Protein AF-W2ZYB9-F1 (afdb_monomer_lite)

Secondary structure (DSSP, 8-state):
-------------------------------HHHHHHHHTTTT--HHHHGGG-S--TT--HHHHHHHHHHHHHHHHHHHHHTT--HHHHHHHTTHHHHHTS-HHHHTT-HHHHHHHHHHHHHHHS-HHHHHHHHHHT--

pLDDT: mean 74.09, std 18.36, range [33.62, 94.94]

Organism: NCBI:txid1317064

Radius of gyration: 22.48 Å; chains: 1; bounding box: 81×33×46 Å

Foldseek 3Di:
DDDDDPDDPPPDDPPPPPPVCPVPPLPQPADPLLVVVVVVVPPDDPVVCVVVVDRPPPHDPVVSVVSVVVSLLVVLVVCLLVVDDLVNLCVVLVVVVLVPDPPVVSCPRPSSVNSVSSNVSLVPDDPVVSVVSNVSNVD

Sequence (139 aa):
MTGRFLRASRYEGTQTEEESDDEERMNLNLSPAAEKWLAGLAGKSAAELEKLAQAPKNVNVEEVLAQLMANAKAHFINLAENGMTPSVMYVKNNIEAKLKMPESWRMRDPGYQEYVRFKDFWDDLPKELKEMLMARNAM

Structure (mmCIF, N/CA/C/O backbone):
data_AF-W2ZYB9-F1
#
_entry.id   AF-W2ZYB9-F1
#
loop_
_atom_site.group_PDB
_atom_site.id
_atom_site.type_symbol
_atom_site.label_atom_id
_atom_site.label_alt_id
_atom_site.label_comp_id
_atom_site.label_asym_id
_atom_site.label_entity_id
_atom_site.label_seq_id
_atom_site.pdbx_PDB_ins_code
_atom_site.Cartn_x
_atom_site.Cartn_y
_atom_site.Cartn_z
_atom_site.occupancy
_atom_site.B_iso_or_equiv
_atom_site.auth_seq_id
_atom_site.auth_comp_id
_atom_site.auth_asym_id
_atom_site.auth_atom_id
_atom_site.pdbx_PDB_model_num
ATOM 1 N N . MET A 1 1 ? 67.236 12.338 0.720 1.00 40.44 1 MET A N 1
ATOM 2 C CA . MET A 1 1 ? 66.194 11.866 -0.215 1.00 40.44 1 MET A CA 1
ATOM 3 C C . MET A 1 1 ? 64.840 12.185 0.384 1.00 40.44 1 MET A C 1
ATOM 5 O O . MET A 1 1 ? 64.642 12.006 1.577 1.00 40.44 1 MET A O 1
ATOM 9 N N . THR A 1 2 ? 64.001 12.779 -0.447 1.00 42.97 2 THR A N 1
ATOM 10 C CA . THR A 1 2 ? 62.699 13.397 -0.192 1.00 42.97 2 THR A CA 1
ATOM 11 C C . THR A 1 2 ? 61.651 12.421 0.342 1.00 42.97 2 THR A C 1
ATOM 13 O O . THR A 1 2 ? 61.643 11.240 0.003 1.00 42.97 2 THR A O 1
ATOM 16 N N . GLY A 1 3 ? 60.787 12.944 1.216 1.00 42.12 3 GLY A N 1
ATOM 17 C CA . GLY A 1 3 ? 59.813 12.191 1.995 1.00 42.12 3 GLY A CA 1
ATOM 18 C C . GLY A 1 3 ? 58.649 11.597 1.204 1.00 42.12 3 GLY A C 1
ATOM 19 O O . GLY A 1 3 ? 58.324 12.011 0.093 1.00 42.12 3 GLY A O 1
ATOM 20 N N . ARG A 1 4 ? 57.972 10.647 1.850 1.00 48.06 4 ARG A N 1
ATOM 21 C CA . ARG A 1 4 ? 56.623 10.201 1.498 1.00 48.06 4 ARG A CA 1
ATOM 22 C C . ARG A 1 4 ? 55.793 10.133 2.771 1.00 48.06 4 ARG A C 1
ATOM 24 O O . ARG A 1 4 ? 55.657 9.089 3.395 1.00 48.06 4 ARG A O 1
ATOM 31 N N . PHE A 1 5 ? 55.256 11.287 3.150 1.00 43.66 5 PHE A N 1
ATOM 32 C CA . PHE A 1 5 ? 54.054 11.337 3.967 1.00 43.66 5 PHE A CA 1
ATOM 33 C C . PHE A 1 5 ? 52.916 10.756 3.125 1.00 43.66 5 PHE A C 1
ATOM 35 O O . PHE A 1 5 ? 52.604 11.278 2.054 1.00 43.66 5 PHE A O 1
ATOM 42 N N . LEU A 1 6 ? 52.316 9.662 3.593 1.00 50.75 6 LEU A N 1
ATOM 43 C CA . LEU A 1 6 ? 51.019 9.208 3.108 1.00 50.75 6 LEU A CA 1
ATOM 44 C C . LEU A 1 6 ? 49.996 10.269 3.522 1.00 50.75 6 LEU A C 1
ATOM 46 O O . LEU A 1 6 ? 49.545 10.322 4.663 1.00 50.75 6 LEU A O 1
ATOM 50 N N . ARG A 1 7 ? 49.708 11.182 2.593 1.00 43.53 7 ARG A N 1
ATOM 51 C CA . ARG A 1 7 ? 48.656 12.186 2.711 1.00 43.53 7 ARG A CA 1
ATOM 52 C C . ARG A 1 7 ? 47.328 11.440 2.807 1.00 43.53 7 ARG A C 1
ATOM 54 O O . ARG A 1 7 ? 46.885 10.844 1.830 1.00 43.53 7 ARG A O 1
ATOM 61 N N . ALA A 1 8 ? 46.712 11.475 3.985 1.00 43.75 8 ALA A N 1
ATOM 62 C CA . ALA A 1 8 ? 45.302 11.166 4.138 1.00 43.75 8 ALA A CA 1
ATOM 63 C C . ALA A 1 8 ? 44.520 12.143 3.25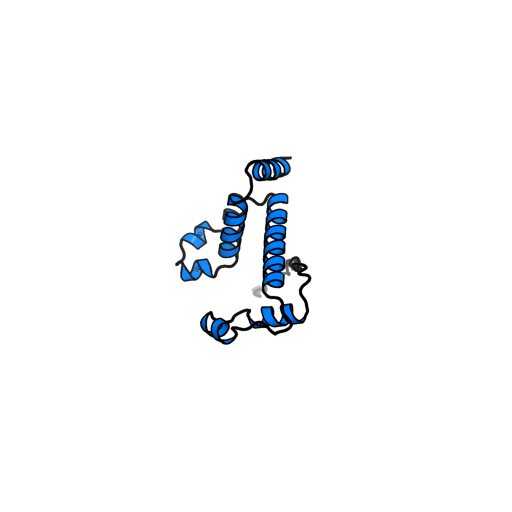1 1.00 43.75 8 ALA A C 1
ATOM 65 O O . ALA A 1 8 ? 44.435 13.339 3.546 1.00 43.75 8 ALA A O 1
ATOM 66 N N . SER A 1 9 ? 44.003 11.650 2.128 1.00 43.31 9 SER A N 1
ATOM 67 C CA . SER A 1 9 ? 42.988 12.365 1.368 1.00 43.31 9 SER A CA 1
ATOM 68 C C . SER A 1 9 ? 41.714 12.346 2.197 1.00 43.31 9 SER A C 1
ATOM 70 O O . SER A 1 9 ? 40.966 11.373 2.216 1.00 43.31 9 SER A O 1
ATOM 72 N N . ARG A 1 10 ? 41.543 13.441 2.939 1.00 38.34 10 ARG A N 1
ATOM 73 C CA . ARG A 1 10 ? 40.275 13.966 3.425 1.00 38.34 10 ARG A CA 1
ATOM 74 C C . ARG A 1 10 ? 39.266 13.857 2.278 1.00 38.34 10 ARG A C 1
ATOM 76 O O . ARG A 1 10 ? 39.360 14.615 1.319 1.00 38.34 10 ARG A O 1
ATOM 83 N N . TYR A 1 11 ? 38.362 12.884 2.361 1.00 38.50 11 TYR A N 1
ATOM 84 C CA . TYR A 1 11 ? 37.102 12.954 1.635 1.00 38.50 11 TYR A CA 1
ATOM 85 C C . TYR A 1 11 ? 36.351 14.124 2.258 1.00 38.50 11 TYR A C 1
ATOM 87 O O . TYR A 1 11 ? 35.870 14.053 3.388 1.00 38.50 11 TYR A O 1
ATOM 95 N N . GLU A 1 12 ? 36.416 15.256 1.567 1.00 38.59 12 GLU A N 1
ATOM 96 C CA . GLU A 1 12 ? 35.544 16.387 1.816 1.00 38.59 12 GLU A CA 1
ATOM 97 C C . GLU A 1 12 ? 34.119 15.911 1.571 1.00 38.59 12 GLU A C 1
ATOM 99 O O . GLU A 1 12 ? 33.829 15.262 0.565 1.00 38.59 12 GLU A O 1
ATOM 104 N N . GLY A 1 13 ? 33.275 16.158 2.570 1.00 36.16 13 GLY A N 1
ATOM 105 C CA . GLY A 1 13 ? 31.878 15.796 2.545 1.00 36.16 13 GLY A CA 1
ATOM 106 C C . GLY A 1 13 ? 31.218 16.354 1.299 1.00 36.16 13 GLY A C 1
ATOM 107 O O . GLY A 1 13 ? 31.024 17.558 1.166 1.00 36.16 13 GLY A O 1
ATOM 108 N N . THR A 1 14 ? 30.776 15.453 0.435 1.00 35.12 14 THR A N 1
ATOM 109 C CA . THR A 1 14 ? 29.439 15.612 -0.103 1.00 35.12 14 THR A CA 1
ATOM 110 C C . THR A 1 14 ? 28.519 15.481 1.102 1.00 35.12 14 THR A C 1
ATOM 112 O O . THR A 1 14 ? 28.288 14.379 1.599 1.00 35.12 14 THR A O 1
ATOM 115 N N . GLN A 1 15 ? 28.074 16.622 1.630 1.00 36.31 15 GLN A N 1
ATOM 116 C CA . GLN A 1 15 ? 26.750 16.692 2.222 1.00 36.31 15 GLN A CA 1
ATOM 117 C C . GLN A 1 15 ? 25.824 16.148 1.138 1.00 36.31 15 GLN A C 1
ATOM 119 O O . GLN A 1 15 ? 25.460 16.858 0.206 1.00 36.31 15 GLN A O 1
ATOM 124 N N . THR A 1 16 ? 25.544 14.847 1.192 1.00 34.53 16 THR A N 1
ATOM 125 C CA . THR A 1 16 ? 24.244 14.371 0.763 1.00 34.53 16 THR A CA 1
ATOM 126 C C . THR A 1 16 ? 23.313 15.234 1.582 1.00 34.53 16 THR A C 1
ATOM 128 O O . THR A 1 16 ? 23.329 15.168 2.813 1.00 34.53 16 THR A O 1
ATOM 131 N N . GLU A 1 17 ? 22.651 16.165 0.908 1.00 38.19 17 GLU A N 1
ATOM 132 C CA . GLU A 1 17 ? 21.400 16.697 1.391 1.00 38.19 17 GLU A CA 1
ATOM 133 C C . GLU A 1 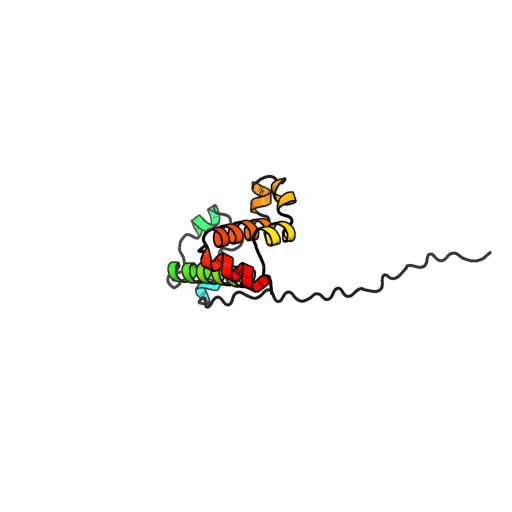17 ? 20.614 15.447 1.787 1.00 38.19 17 GLU A C 1
ATOM 135 O O . GLU A 1 17 ? 20.160 14.673 0.945 1.00 38.19 17 GLU A O 1
ATOM 140 N N . GLU A 1 18 ? 20.590 15.159 3.089 1.00 40.62 18 GLU A N 1
ATOM 141 C CA . GLU A 1 18 ? 19.425 14.564 3.701 1.00 40.62 18 GLU A CA 1
ATOM 142 C C . GLU A 1 18 ? 18.330 15.570 3.348 1.00 40.62 18 GLU A C 1
ATOM 144 O O . GLU A 1 18 ? 18.055 16.505 4.099 1.00 40.62 18 GLU A O 1
ATOM 149 N N . GLU A 1 19 ? 17.781 15.443 2.132 1.00 33.62 19 GLU A N 1
ATOM 150 C CA . GLU A 1 19 ? 16.375 15.693 1.916 1.00 33.62 19 GLU A CA 1
ATOM 151 C C . GLU A 1 19 ? 15.743 14.876 3.024 1.00 33.62 19 GLU A C 1
ATOM 153 O O . GLU A 1 19 ? 15.698 13.645 2.987 1.00 33.62 19 GLU A O 1
ATOM 158 N N . SER A 1 20 ? 15.447 15.583 4.112 1.00 35.78 20 SER A N 1
ATOM 159 C CA . SER A 1 20 ? 14.519 15.136 5.107 1.00 35.78 20 SER A CA 1
ATOM 160 C C . SER A 1 20 ? 13.292 14.795 4.291 1.00 35.78 20 SER A C 1
ATOM 162 O O . SER A 1 20 ? 12.536 15.682 3.889 1.00 35.78 20 SER A O 1
ATOM 164 N N . ASP A 1 21 ? 13.177 13.511 3.979 1.00 39.97 21 ASP A N 1
ATOM 165 C CA . ASP A 1 21 ? 11.939 12.832 3.696 1.00 39.97 21 ASP A CA 1
ATOM 166 C C . ASP A 1 21 ? 11.128 13.073 4.976 1.00 39.97 21 ASP A C 1
ATOM 168 O O . ASP A 1 21 ? 11.064 12.256 5.896 1.00 39.97 21 ASP A O 1
ATOM 172 N N . ASP A 1 22 ? 10.582 14.289 5.093 1.00 37.16 22 ASP A N 1
ATOM 173 C CA . ASP A 1 22 ? 9.334 14.564 5.776 1.00 37.16 22 ASP A CA 1
ATOM 174 C C . ASP A 1 22 ? 8.325 13.761 4.956 1.00 37.16 22 ASP A C 1
ATOM 176 O O . ASP A 1 22 ? 7.568 14.302 4.150 1.00 37.16 22 ASP A O 1
ATOM 180 N N . GLU A 1 23 ? 8.432 12.430 5.099 1.00 44.50 23 GLU A N 1
ATOM 181 C CA . GLU A 1 23 ? 7.549 11.433 4.538 1.00 44.50 23 GLU A CA 1
ATOM 182 C C . GLU A 1 23 ? 6.171 12.003 4.791 1.00 44.50 23 GLU A C 1
ATOM 184 O O . GLU A 1 23 ? 5.834 12.237 5.957 1.00 44.50 23 GLU A O 1
ATOM 189 N N . GLU A 1 24 ? 5.444 12.317 3.713 1.00 47.16 24 GLU A N 1
ATOM 190 C CA . GLU A 1 24 ? 4.100 12.875 3.740 1.00 47.16 24 GLU A CA 1
ATOM 191 C C . GLU A 1 24 ? 3.295 12.116 4.793 1.00 47.16 24 GLU A C 1
ATOM 193 O O . GLU A 1 24 ? 2.762 11.031 4.537 1.00 47.16 24 GLU A O 1
ATOM 198 N N . ARG A 1 25 ? 3.266 12.642 6.024 1.00 47.69 25 ARG A N 1
ATOM 199 C CA . ARG A 1 25 ? 2.621 11.954 7.129 1.00 47.69 25 ARG A CA 1
ATOM 200 C C . ARG A 1 25 ? 1.172 11.905 6.727 1.00 47.69 25 ARG A C 1
ATOM 202 O O . ARG A 1 25 ? 0.526 12.948 6.643 1.00 47.69 25 ARG A O 1
ATOM 209 N N . MET A 1 26 ? 0.690 10.704 6.413 1.00 55.12 26 MET A N 1
ATOM 210 C CA . MET A 1 26 ? -0.694 10.501 6.023 1.00 55.12 26 MET A CA 1
ATOM 211 C C . MET A 1 26 ? -1.550 11.162 7.102 1.00 55.12 26 MET A C 1
ATOM 213 O O . MET A 1 26 ? -1.549 10.703 8.244 1.00 55.12 26 MET A O 1
ATOM 217 N N . ASN A 1 27 ? -2.222 12.266 6.759 1.00 55.78 27 ASN A N 1
ATOM 218 C CA . ASN A 1 27 ? -3.079 13.017 7.673 1.00 55.78 27 ASN A CA 1
ATOM 219 C C . ASN A 1 27 ? -4.340 12.185 7.933 1.00 55.78 27 ASN A C 1
ATOM 221 O O . ASN A 1 27 ? -5.413 12.402 7.373 1.00 55.78 27 ASN A O 1
ATOM 225 N N . LEU A 1 28 ? -4.172 11.142 8.733 1.00 63.66 28 LEU A N 1
ATOM 226 C CA . LEU A 1 28 ? -5.222 10.313 9.278 1.00 63.66 28 LEU A CA 1
ATOM 227 C C . LEU A 1 28 ? -5.853 11.110 10.419 1.00 63.66 28 LEU A C 1
ATOM 229 O O . LEU A 1 28 ? -5.210 11.334 11.438 1.00 63.66 28 LEU A O 1
ATOM 233 N N . ASN A 1 29 ? -7.104 11.549 10.262 1.00 70.31 29 ASN A N 1
ATOM 234 C CA . ASN A 1 29 ? -7.855 12.210 11.335 1.00 70.31 29 ASN A CA 1
ATOM 235 C C . ASN A 1 29 ? -8.376 11.176 12.352 1.00 70.31 29 ASN A C 1
ATOM 237 O O . ASN A 1 29 ? -9.577 11.056 12.604 1.00 70.31 29 ASN A O 1
ATOM 241 N N . LEU A 1 30 ? -7.457 10.373 12.881 1.00 78.12 30 LEU A N 1
ATOM 242 C CA . LEU A 1 30 ? -7.744 9.343 13.862 1.00 78.12 30 LEU A CA 1
ATOM 243 C C . LEU A 1 30 ? -7.840 9.977 15.247 1.00 78.12 30 LEU A C 1
ATOM 245 O O . LEU A 1 30 ? -7.130 10.922 15.583 1.00 78.12 30 LEU A O 1
ATOM 249 N N . SER A 1 31 ? -8.710 9.433 16.097 1.00 81.12 31 SER A N 1
ATOM 250 C CA . SER A 1 31 ? -8.711 9.847 17.498 1.00 81.12 31 SER A CA 1
ATOM 251 C C . SER A 1 31 ? -7.385 9.440 18.166 1.00 81.12 31 SER A C 1
ATOM 253 O O . SER A 1 31 ? -6.846 8.375 17.847 1.00 81.12 31 SER A O 1
ATOM 255 N N . PRO A 1 32 ? -6.890 10.184 19.173 1.00 82.81 32 PRO A N 1
ATOM 256 C CA . PRO A 1 32 ? -5.662 9.818 19.890 1.00 82.81 32 PRO A CA 1
ATOM 257 C C . PRO A 1 32 ? -5.696 8.401 20.492 1.00 82.81 32 PRO A C 1
ATOM 259 O O . PRO A 1 32 ? -4.668 7.745 20.664 1.00 82.81 32 PRO A O 1
ATOM 262 N N . ALA A 1 33 ? -6.895 7.902 20.815 1.00 80.75 33 ALA A N 1
ATOM 263 C CA . ALA A 1 33 ? -7.098 6.534 21.282 1.00 80.75 33 ALA A CA 1
ATOM 264 C C . ALA A 1 33 ? -6.877 5.496 20.168 1.00 80.75 33 ALA A C 1
ATOM 266 O O . ALA A 1 33 ? -6.278 4.453 20.429 1.00 80.75 33 ALA A O 1
ATOM 267 N N . ALA A 1 34 ? -7.328 5.786 18.944 1.00 80.31 34 ALA A N 1
ATOM 268 C CA . ALA A 1 34 ? -7.114 4.936 17.779 1.00 80.31 34 ALA A CA 1
ATOM 269 C C . ALA A 1 34 ? -5.639 4.925 17.354 1.00 80.31 34 ALA A C 1
ATOM 271 O O . ALA A 1 34 ? -5.092 3.851 17.124 1.00 80.31 34 ALA A O 1
ATOM 272 N N . GLU A 1 35 ? -4.969 6.079 17.341 1.00 80.75 35 GLU A N 1
ATOM 273 C CA . GLU A 1 35 ? -3.532 6.169 17.040 1.00 80.75 35 GLU A CA 1
ATOM 274 C C . GLU A 1 35 ? -2.695 5.345 18.021 1.00 80.75 35 GLU A C 1
ATOM 276 O O . GLU A 1 35 ? -1.883 4.510 17.620 1.00 80.75 35 GLU A O 1
ATOM 281 N N . LYS A 1 36 ? -2.935 5.523 19.328 1.00 82.56 36 LYS A N 1
ATOM 282 C CA . LYS A 1 36 ? -2.233 4.772 20.375 1.00 82.56 36 LYS A CA 1
ATOM 283 C C . LYS A 1 36 ? -2.506 3.273 20.284 1.00 82.56 36 LYS A C 1
ATOM 285 O O . LYS A 1 36 ? -1.613 2.468 20.549 1.00 82.56 36 LYS A O 1
ATOM 290 N N . TRP A 1 37 ? -3.733 2.895 19.928 1.00 81.25 37 TRP A N 1
ATOM 291 C CA . TRP A 1 37 ? -4.089 1.500 19.709 1.00 81.25 37 TRP A CA 1
ATOM 292 C C . TRP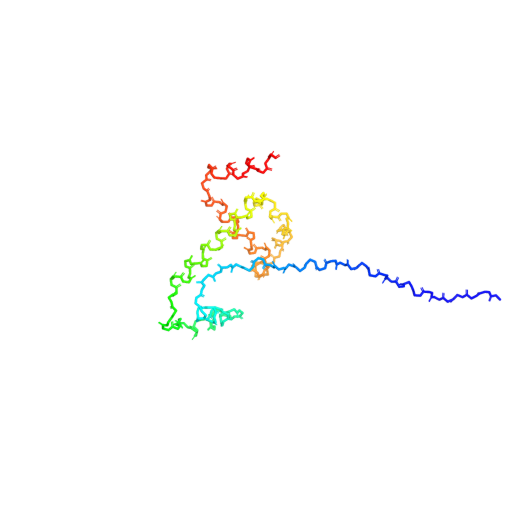 A 1 37 ? -3.331 0.918 18.513 1.00 81.25 37 TRP A C 1
ATOM 294 O O . TRP A 1 37 ? -2.637 -0.077 18.698 1.00 81.25 37 TRP A O 1
ATOM 304 N N . LEU A 1 38 ? -3.365 1.570 17.344 1.00 79.19 38 LEU A N 1
ATOM 305 C CA . LEU A 1 38 ? -2.661 1.138 16.128 1.00 79.19 38 LEU A CA 1
ATOM 306 C C . LEU A 1 38 ? -1.141 1.057 16.323 1.00 79.19 38 LEU A C 1
ATOM 308 O O . LEU A 1 38 ? -0.528 0.058 15.948 1.00 79.19 38 LEU A O 1
ATOM 312 N N . ALA A 1 39 ? -0.532 2.050 16.975 1.00 77.81 39 ALA A N 1
ATOM 313 C CA . ALA A 1 39 ? 0.889 2.021 17.328 1.00 77.81 39 ALA A CA 1
ATOM 314 C C . ALA A 1 39 ? 1.224 0.829 18.240 1.00 77.81 39 ALA A C 1
ATOM 316 O O . ALA A 1 39 ? 2.284 0.221 18.124 1.00 77.81 39 ALA A O 1
ATOM 317 N N . GLY A 1 40 ? 0.289 0.451 19.116 1.00 74.88 40 GLY A N 1
ATOM 318 C CA . GLY A 1 40 ? 0.385 -0.742 19.949 1.00 74.88 40 GLY A CA 1
ATOM 319 C C . GLY A 1 40 ? 0.202 -2.066 19.199 1.00 74.88 40 GLY A C 1
ATOM 320 O O . GLY A 1 40 ? 0.447 -3.109 19.807 1.00 74.88 40 GLY A O 1
ATOM 321 N N . LEU A 1 41 ? -0.224 -2.055 17.932 1.00 75.38 41 LEU A N 1
ATOM 322 C CA . LEU A 1 41 ? -0.299 -3.234 17.057 1.00 75.38 41 LEU A CA 1
ATOM 323 C C . LEU A 1 41 ? 0.954 -3.383 16.181 1.00 75.38 41 LEU A C 1
ATOM 325 O O . LEU A 1 41 ? 1.288 -4.497 15.776 1.00 75.38 41 LEU A O 1
ATOM 329 N N . ALA A 1 42 ? 1.654 -2.282 15.896 1.00 69.44 42 ALA A N 1
ATOM 330 C CA . ALA A 1 42 ? 2.841 -2.282 15.051 1.00 69.44 42 ALA A CA 1
ATOM 331 C C . ALA A 1 42 ? 3.937 -3.210 15.612 1.00 69.44 42 ALA A C 1
ATOM 333 O O . ALA A 1 42 ? 4.274 -3.166 16.795 1.00 69.44 42 ALA A O 1
ATOM 334 N N . GLY A 1 43 ? 4.487 -4.076 14.755 1.00 64.56 43 GLY A N 1
ATOM 335 C CA . GLY A 1 43 ? 5.578 -4.993 15.108 1.00 64.56 43 GLY A CA 1
ATOM 336 C C . GLY A 1 43 ? 5.176 -6.242 15.903 1.00 64.56 43 GLY A C 1
ATOM 337 O O . GLY A 1 43 ? 6.049 -7.048 16.219 1.00 64.56 43 GLY A O 1
ATOM 338 N N . LYS A 1 44 ? 3.886 -6.441 16.206 1.00 71.62 44 LYS A N 1
ATOM 339 C CA . LYS A 1 44 ? 3.402 -7.636 16.912 1.00 71.62 44 LYS A CA 1
ATOM 340 C C . LYS A 1 44 ? 3.106 -8.788 15.959 1.00 71.62 44 LYS A C 1
ATOM 342 O O . LYS A 1 44 ? 2.611 -8.592 14.851 1.00 71.62 44 LYS A O 1
ATOM 347 N N . SER A 1 45 ? 3.395 -10.009 16.402 1.00 67.00 45 SER A N 1
ATOM 348 C CA . SER A 1 45 ? 3.064 -11.224 15.655 1.00 67.00 45 SER A CA 1
ATOM 349 C C . SER A 1 45 ? 1.552 -11.474 15.620 1.00 67.00 45 SER A C 1
ATOM 351 O O . SER A 1 45 ? 0.817 -11.019 16.495 1.00 67.00 45 SER A O 1
ATOM 353 N N . ALA A 1 46 ? 1.071 -12.251 14.643 1.00 65.62 46 ALA A N 1
ATOM 354 C CA . ALA A 1 46 ? -0.350 -12.609 14.538 1.00 65.62 46 ALA A CA 1
ATOM 355 C C . ALA A 1 46 ? -0.906 -13.220 15.843 1.00 65.62 46 ALA A C 1
ATOM 357 O O . ALA A 1 46 ? -1.987 -12.846 16.283 1.00 65.62 46 ALA A O 1
ATOM 358 N N . ALA A 1 47 ? -0.120 -14.062 16.525 1.00 67.56 47 ALA A N 1
ATOM 359 C CA . ALA A 1 47 ? -0.489 -14.661 17.811 1.00 67.56 47 ALA A CA 1
ATOM 360 C C . ALA A 1 47 ? -0.558 -13.647 18.972 1.00 67.56 47 ALA A C 1
ATOM 362 O O . ALA A 1 47 ? -1.264 -13.865 19.956 1.00 67.56 47 ALA A O 1
ATOM 363 N N . GLU A 1 48 ? 0.185 -12.541 18.899 1.00 65.69 48 GLU A N 1
ATOM 364 C CA . GLU A 1 48 ? 0.091 -11.439 19.864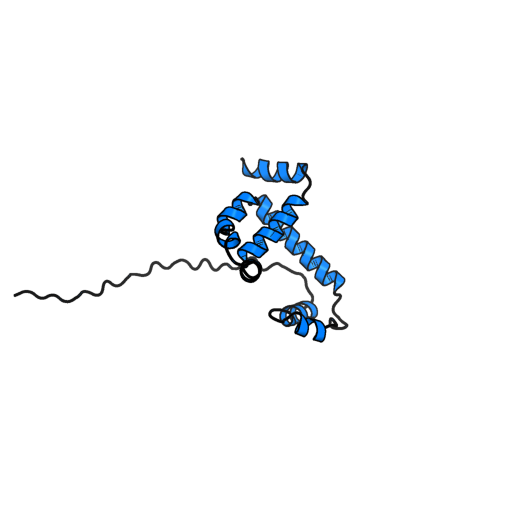 1.00 65.69 48 GLU A CA 1
ATOM 365 C C . GLU A 1 48 ? -1.087 -10.516 19.550 1.00 65.69 48 GLU A C 1
ATOM 367 O O . GLU A 1 48 ? -1.734 -10.019 20.470 1.00 65.69 48 GLU A O 1
ATOM 372 N N . LEU A 1 49 ? -1.404 -10.330 18.268 1.00 67.31 49 LEU A N 1
ATOM 373 C CA . LEU A 1 49 ? -2.587 -9.596 17.820 1.00 67.31 49 LEU A CA 1
ATOM 374 C C . LEU A 1 49 ? -3.880 -10.327 18.210 1.00 67.31 49 LEU A C 1
ATOM 376 O O . LEU A 1 49 ? -4.800 -9.693 18.718 1.00 67.31 49 LEU A O 1
ATOM 380 N N . GLU A 1 50 ? -3.916 -11.658 18.094 1.00 64.19 50 GLU A N 1
ATOM 381 C CA . GLU A 1 50 ? -5.020 -12.498 18.587 1.00 64.19 50 GLU A CA 1
ATOM 382 C C . GLU A 1 50 ? -5.223 -12.394 20.107 1.00 64.19 50 GLU A C 1
ATOM 384 O O . GLU A 1 50 ? -6.336 -12.546 20.603 1.00 64.19 50 GLU A O 1
ATOM 389 N N . LYS A 1 51 ? -4.169 -12.094 20.876 1.00 63.97 51 LYS A N 1
ATOM 390 C CA . LYS A 1 51 ? -4.280 -11.840 22.324 1.00 63.97 51 LYS A CA 1
ATOM 391 C C . LYS A 1 51 ? -4.716 -10.409 22.646 1.00 63.97 51 LYS A C 1
ATOM 393 O O . LYS A 1 51 ? -5.242 -10.164 23.727 1.00 63.97 51 LYS A O 1
ATOM 398 N N . LEU A 1 52 ? -4.530 -9.475 21.714 1.00 61.03 52 LEU A N 1
ATOM 399 C CA . LEU A 1 52 ? -4.979 -8.078 21.795 1.00 61.03 52 LEU A CA 1
ATOM 400 C C . LEU A 1 52 ? -6.391 -7.884 21.232 1.00 61.03 52 LEU A C 1
ATOM 402 O O . LEU A 1 52 ? -6.773 -6.752 20.947 1.00 61.03 52 LEU A O 1
ATOM 406 N N . ALA A 1 53 ? -7.145 -8.974 21.070 1.00 56.34 53 ALA A N 1
ATOM 407 C CA . ALA A 1 53 ? -8.334 -9.106 20.228 1.00 56.34 53 ALA A CA 1
ATOM 408 C C . ALA A 1 53 ? -9.556 -8.236 20.570 1.00 56.34 53 ALA A C 1
ATOM 410 O O . ALA A 1 53 ? -10.652 -8.523 20.098 1.00 56.34 53 ALA A O 1
ATOM 411 N N . GLN A 1 54 ? -9.423 -7.153 21.329 1.00 64.31 54 GLN A N 1
ATOM 412 C CA . GLN A 1 54 ? -10.480 -6.157 21.426 1.00 64.31 54 GLN A CA 1
ATOM 413 C C . GLN A 1 54 ? -9.887 -4.760 21.323 1.00 64.31 54 GLN A C 1
ATOM 415 O O . GLN A 1 54 ? -9.051 -4.349 22.132 1.00 64.31 54 GLN A O 1
ATOM 420 N N . ALA A 1 55 ? -10.346 -4.022 20.314 1.00 66.88 55 ALA A N 1
ATOM 421 C CA . ALA A 1 55 ? -10.139 -2.589 20.285 1.00 66.88 55 ALA A CA 1
ATOM 422 C C . ALA A 1 55 ? -10.703 -1.966 21.573 1.00 66.88 55 ALA A C 1
ATOM 424 O O . ALA A 1 55 ? -11.694 -2.465 22.122 1.00 66.88 55 ALA A O 1
ATOM 425 N N . PRO A 1 56 ? -10.084 -0.892 22.087 1.00 74.75 56 PRO A N 1
ATOM 426 C CA . PRO A 1 56 ? -10.614 -0.171 23.234 1.00 74.75 56 PRO A CA 1
ATOM 427 C C . PRO A 1 56 ? -12.090 0.194 23.015 1.00 74.75 56 PRO A C 1
ATOM 429 O O . PRO A 1 56 ? -12.479 0.543 21.905 1.00 74.75 56 PRO A O 1
ATOM 432 N N . LYS A 1 57 ? -12.917 0.170 24.071 1.00 76.06 57 LYS A N 1
ATOM 433 C CA . LYS A 1 57 ? -14.366 0.474 23.982 1.00 76.06 57 LYS A CA 1
ATOM 434 C C . LYS A 1 57 ? -14.688 1.843 23.357 1.00 76.06 57 LYS A C 1
ATOM 436 O O . LYS A 1 57 ? -15.821 2.078 22.960 1.00 76.06 57 LYS A O 1
ATOM 441 N N . ASN A 1 58 ? -13.712 2.746 23.313 1.00 78.19 58 ASN A N 1
ATOM 442 C CA . ASN A 1 58 ? -13.790 4.086 22.738 1.00 78.19 58 ASN A CA 1
ATOM 443 C C . ASN A 1 58 ? -13.156 4.200 21.335 1.00 78.19 58 ASN A C 1
ATOM 445 O O . ASN A 1 58 ? -12.928 5.315 20.873 1.00 78.19 58 ASN A O 1
ATOM 449 N N . VAL A 1 59 ? -12.844 3.081 20.674 1.00 78.38 59 VAL A N 1
ATOM 450 C CA . VAL A 1 59 ? -12.317 3.042 19.304 1.00 78.38 59 VAL A CA 1
ATOM 451 C C . VAL A 1 59 ? -13.321 2.332 18.401 1.00 78.38 59 VAL A C 1
ATOM 453 O O . VAL A 1 59 ? -13.591 1.143 18.565 1.00 78.38 59 VAL A O 1
ATOM 456 N N . ASN A 1 60 ? -13.856 3.062 17.422 1.00 81.56 60 ASN A N 1
ATOM 457 C CA . ASN A 1 60 ? -14.666 2.485 16.358 1.00 81.56 60 ASN A CA 1
ATOM 458 C C . ASN A 1 60 ? -13.751 1.871 15.288 1.00 81.56 60 ASN A C 1
ATOM 460 O O . ASN A 1 60 ? -13.196 2.577 14.449 1.00 81.56 60 ASN A O 1
ATOM 464 N N . VAL A 1 61 ? -13.572 0.552 15.337 1.00 78.12 61 VAL A N 1
ATOM 465 C CA . VAL A 1 61 ? -12.658 -0.183 14.446 1.00 78.12 61 VAL A CA 1
ATOM 466 C C . VAL A 1 61 ? -13.043 -0.042 12.977 1.00 78.12 61 VAL A C 1
ATOM 468 O O . VAL A 1 61 ? -12.159 0.097 12.136 1.00 78.12 61 VAL A O 1
ATOM 471 N N . GLU A 1 62 ? -14.340 -0.048 12.669 1.00 77.19 62 GLU A N 1
ATOM 472 C CA . GLU A 1 62 ? -14.834 0.063 11.293 1.00 77.19 62 GLU A CA 1
ATOM 473 C C . GLU A 1 62 ? -14.511 1.434 10.695 1.00 77.19 62 GLU A C 1
ATOM 475 O O . GLU A 1 62 ? -14.038 1.524 9.565 1.00 77.19 62 GLU A O 1
ATOM 480 N N . GLU A 1 63 ? -14.694 2.499 11.474 1.00 79.38 63 GLU A N 1
ATOM 481 C CA . GLU A 1 63 ? -14.371 3.863 11.054 1.00 79.38 63 GLU A CA 1
ATOM 482 C C . GLU A 1 63 ? -12.862 4.061 10.872 1.00 79.38 63 GLU A C 1
ATOM 484 O O . GLU A 1 63 ? -12.425 4.626 9.871 1.00 79.38 63 GLU A O 1
ATOM 489 N N . VAL A 1 64 ? -12.053 3.531 11.795 1.00 79.75 64 VAL A N 1
ATOM 490 C CA . VAL A 1 64 ? -10.586 3.553 11.690 1.00 79.75 64 VAL A CA 1
ATOM 491 C C . VAL A 1 64 ? -10.118 2.801 10.440 1.00 79.75 64 VAL A C 1
ATOM 493 O O . VAL A 1 64 ? -9.296 3.318 9.688 1.00 79.75 64 VAL A O 1
ATOM 496 N N . LEU A 1 65 ? -10.665 1.611 10.172 1.00 77.25 65 LEU A N 1
ATOM 497 C CA . LEU A 1 65 ? -10.375 0.844 8.956 1.00 77.25 65 LEU A CA 1
ATOM 498 C C . LEU A 1 65 ? -10.783 1.604 7.692 1.00 77.25 65 LEU A C 1
ATOM 500 O O . LEU A 1 65 ? -10.003 1.662 6.744 1.00 77.25 65 LEU A O 1
ATOM 504 N N . ALA A 1 66 ? -11.971 2.211 7.677 1.00 72.81 66 ALA A N 1
ATOM 505 C CA . ALA A 1 66 ? -12.452 2.987 6.540 1.00 72.81 66 ALA A CA 1
ATOM 506 C C . ALA A 1 66 ? -11.540 4.188 6.244 1.00 72.81 66 ALA A C 1
ATOM 508 O O . ALA A 1 66 ? -11.189 4.412 5.085 1.00 72.81 66 ALA A O 1
ATOM 509 N N . GLN A 1 67 ? -11.100 4.919 7.274 1.00 76.38 67 GLN A N 1
ATOM 510 C CA . GLN A 1 67 ? -10.160 6.034 7.125 1.00 76.38 67 GLN A CA 1
ATOM 511 C C . GLN A 1 67 ? -8.782 5.568 6.636 1.00 76.38 67 GLN A C 1
ATOM 513 O O . GLN A 1 67 ? -8.214 6.179 5.731 1.00 76.38 67 GLN A O 1
ATOM 518 N N . LEU A 1 68 ? -8.263 4.455 7.168 1.00 76.81 68 LEU A N 1
ATOM 519 C CA . LEU A 1 68 ? -7.000 3.864 6.709 1.00 76.81 68 LEU A CA 1
ATOM 520 C C . LEU A 1 68 ? -7.076 3.440 5.235 1.00 76.81 68 LEU A C 1
ATOM 522 O O . LEU A 1 68 ? -6.165 3.731 4.461 1.00 76.81 68 LEU A O 1
ATOM 526 N N . MET A 1 69 ? -8.174 2.797 4.825 1.00 72.12 69 MET A N 1
ATOM 527 C CA . MET A 1 69 ? -8.397 2.409 3.430 1.00 72.12 69 MET A CA 1
ATOM 528 C C . MET A 1 69 ? -8.545 3.625 2.510 1.00 72.12 69 MET A C 1
ATOM 530 O O . MET A 1 69 ? -7.991 3.624 1.412 1.00 72.12 69 MET A O 1
ATOM 534 N N . ALA A 1 70 ? -9.278 4.657 2.937 1.00 74.88 70 ALA A N 1
ATOM 535 C CA . ALA A 1 70 ? -9.448 5.886 2.167 1.00 74.88 70 ALA A CA 1
ATOM 536 C C . ALA A 1 70 ? -8.109 6.604 1.949 1.00 74.88 70 ALA A C 1
ATOM 538 O O . ALA A 1 70 ? -7.808 6.998 0.824 1.00 74.88 70 ALA A O 1
ATOM 539 N N . ASN A 1 71 ? -7.269 6.689 2.983 1.00 76.56 71 ASN A N 1
ATOM 540 C CA . ASN A 1 71 ? -5.952 7.313 2.875 1.00 76.56 71 ASN A CA 1
ATOM 541 C C . ASN A 1 71 ? -4.974 6.492 2.031 1.00 76.56 71 ASN A C 1
ATOM 543 O O . ASN A 1 71 ? -4.269 7.068 1.206 1.00 76.56 71 ASN A O 1
ATOM 547 N N . ALA A 1 72 ? -4.973 5.160 2.156 1.00 73.69 72 ALA A N 1
ATOM 548 C CA . ALA A 1 72 ? -4.172 4.305 1.280 1.00 73.69 72 ALA A CA 1
ATOM 549 C C . ALA A 1 72 ? -4.560 4.491 -0.198 1.00 73.69 72 ALA A C 1
ATOM 551 O O . ALA A 1 72 ? -3.693 4.608 -1.063 1.00 73.69 72 ALA A O 1
ATOM 552 N N . LYS A 1 73 ? -5.865 4.592 -0.490 1.00 77.12 73 LYS A N 1
ATOM 553 C CA . LYS A 1 73 ? -6.356 4.900 -1.840 1.00 77.12 73 LYS A CA 1
ATOM 554 C C . LYS A 1 73 ? -5.935 6.295 -2.298 1.00 77.12 73 LYS A C 1
ATOM 556 O O . LYS A 1 73 ? -5.489 6.428 -3.429 1.00 77.12 73 LYS A O 1
ATOM 561 N N . ALA A 1 74 ? -6.043 7.315 -1.448 1.00 82.56 74 ALA A N 1
ATOM 562 C CA . ALA A 1 74 ? -5.629 8.677 -1.784 1.00 82.56 74 ALA A CA 1
ATOM 563 C C . ALA A 1 74 ? -4.129 8.758 -2.113 1.00 82.56 74 ALA A C 1
ATOM 565 O O . ALA A 1 74 ? -3.755 9.378 -3.105 1.00 82.56 74 ALA A O 1
ATOM 566 N N . HIS A 1 75 ? -3.285 8.068 -1.341 1.00 84.75 75 HIS A N 1
ATOM 567 C CA . HIS A 1 75 ? -1.853 7.958 -1.615 1.00 84.75 75 HIS A CA 1
ATOM 568 C C . HIS A 1 75 ? -1.582 7.327 -2.992 1.00 84.75 75 HIS A C 1
ATOM 570 O O . HIS A 1 75 ? -0.817 7.873 -3.785 1.00 84.75 75 HIS A O 1
ATOM 576 N N . PHE A 1 76 ? -2.259 6.225 -3.330 1.00 87.25 76 PHE A N 1
ATOM 577 C CA . PHE A 1 76 ? -2.096 5.593 -4.642 1.00 87.25 76 PHE A CA 1
ATOM 578 C C . PHE A 1 76 ? -2.671 6.421 -5.798 1.00 87.25 76 PHE A C 1
ATOM 580 O O . PHE A 1 76 ? -2.093 6.418 -6.884 1.00 87.25 76 PHE A O 1
ATOM 587 N N . ILE A 1 77 ? -3.754 7.171 -5.578 1.00 84.94 77 ILE A N 1
ATOM 588 C CA . ILE A 1 77 ? -4.251 8.151 -6.555 1.00 84.94 77 ILE A CA 1
ATOM 589 C C . ILE A 1 77 ? -3.187 9.222 -6.800 1.00 84.94 77 ILE A C 1
ATOM 591 O O . ILE A 1 77 ? -2.866 9.472 -7.955 1.00 84.94 77 ILE A O 1
ATOM 595 N N . ASN A 1 78 ? -2.591 9.791 -5.747 1.00 86.00 78 ASN A N 1
ATOM 596 C CA . ASN A 1 78 ? -1.541 10.804 -5.878 1.00 86.00 78 ASN A CA 1
ATOM 597 C C . ASN A 1 78 ? -0.334 10.260 -6.660 1.00 86.00 78 ASN A C 1
ATOM 599 O O . ASN A 1 78 ? 0.155 10.894 -7.592 1.00 86.00 78 ASN A O 1
ATOM 603 N N . LEU A 1 79 ? 0.117 9.040 -6.348 1.00 87.81 79 LEU A N 1
ATOM 604 C CA . LEU A 1 79 ? 1.178 8.381 -7.114 1.00 87.81 79 LEU A CA 1
ATOM 605 C C . LEU A 1 79 ? 0.808 8.261 -8.601 1.00 87.81 79 LEU A C 1
ATOM 607 O O . LEU A 1 79 ? 1.612 8.616 -9.463 1.00 87.81 79 LEU A O 1
ATOM 611 N N . ALA A 1 80 ? -0.408 7.805 -8.903 1.00 86.62 80 ALA A N 1
ATOM 612 C CA . ALA A 1 80 ? -0.893 7.671 -10.272 1.00 86.62 80 ALA A CA 1
ATOM 613 C C . ALA A 1 80 ? -1.011 9.018 -11.008 1.00 86.62 80 ALA A C 1
ATOM 615 O O . ALA A 1 80 ? -0.660 9.117 -12.185 1.00 86.62 80 ALA A O 1
ATOM 616 N N . GLU A 1 81 ? -1.474 10.067 -10.326 1.00 85.31 81 GLU A N 1
ATOM 617 C CA . GLU A 1 81 ? -1.552 11.423 -10.876 1.00 85.31 81 GLU A CA 1
ATOM 618 C C . GLU A 1 81 ? -0.172 12.002 -11.198 1.00 85.31 81 GLU A C 1
ATOM 620 O O . GLU A 1 81 ? -0.053 12.727 -12.181 1.00 85.31 81 GLU A O 1
ATOM 625 N N . ASN A 1 82 ? 0.862 11.619 -10.445 1.00 86.25 82 ASN A N 1
ATOM 626 C CA . ASN A 1 82 ? 2.259 11.996 -10.684 1.00 86.25 82 ASN A CA 1
ATOM 627 C C . ASN A 1 82 ? 3.000 11.064 -11.666 1.00 86.25 82 ASN A C 1
ATOM 629 O O . ASN A 1 82 ? 4.231 11.043 -11.706 1.00 86.25 82 ASN A O 1
ATOM 633 N N . GLY A 1 83 ? 2.280 10.246 -12.438 1.00 85.06 83 GLY A N 1
ATOM 634 C CA . GLY A 1 83 ? 2.876 9.420 -13.494 1.00 85.06 83 GLY A CA 1
ATOM 635 C C . GLY A 1 83 ? 3.456 8.097 -13.027 1.00 85.06 83 GLY A C 1
ATOM 636 O O . GLY A 1 83 ? 4.043 7.363 -13.828 1.00 85.06 83 GLY A O 1
ATOM 637 N N . MET A 1 84 ? 3.247 7.732 -11.762 1.00 90.94 84 MET A N 1
ATOM 638 C CA . MET A 1 84 ? 3.544 6.383 -11.312 1.00 90.94 84 MET A CA 1
ATOM 639 C C . MET A 1 84 ? 2.561 5.407 -11.963 1.00 90.94 84 MET A C 1
ATOM 641 O O . MET A 1 84 ? 1.350 5.486 -11.783 1.00 90.94 84 MET A O 1
ATOM 645 N N . THR A 1 85 ? 3.092 4.441 -12.703 1.00 91.56 85 THR A N 1
ATOM 646 C CA . THR A 1 85 ? 2.340 3.287 -13.214 1.00 91.56 85 THR A CA 1
ATOM 647 C C . THR A 1 85 ? 2.921 2.011 -12.612 1.00 91.56 85 THR A C 1
ATOM 649 O O . THR A 1 85 ? 4.060 2.039 -12.129 1.00 91.56 85 THR A O 1
ATOM 652 N N . PRO A 1 86 ? 2.211 0.866 -12.643 1.00 93.69 86 PRO A N 1
ATOM 653 C CA . PRO A 1 86 ? 2.763 -0.385 -12.130 1.00 93.69 86 PRO A CA 1
ATOM 654 C C . PRO A 1 86 ? 4.117 -0.726 -12.755 1.00 93.69 86 PRO A C 1
ATOM 656 O O . PRO A 1 86 ? 5.018 -1.167 -12.053 1.00 93.69 86 PRO A O 1
ATOM 659 N N . SER A 1 87 ? 4.307 -0.453 -14.049 1.00 92.50 87 SER A N 1
ATOM 660 C CA . SER A 1 87 ? 5.587 -0.662 -14.734 1.00 92.50 87 SER A CA 1
ATOM 661 C C . SER A 1 87 ? 6.700 0.244 -14.204 1.00 92.50 87 SER A C 1
ATOM 663 O O . SER A 1 87 ? 7.816 -0.224 -13.994 1.00 92.50 87 SER A O 1
ATOM 665 N N . VAL A 1 88 ? 6.408 1.523 -13.949 1.00 93.12 88 VAL A N 1
ATOM 666 C CA . VAL A 1 88 ? 7.390 2.462 -13.380 1.00 93.12 88 VAL A CA 1
ATOM 667 C C . VAL A 1 88 ? 7.749 2.053 -11.952 1.00 93.12 88 VAL A C 1
ATOM 669 O O . VAL A 1 88 ? 8.930 1.960 -11.623 1.00 93.12 88 VAL A O 1
ATOM 672 N N . MET A 1 89 ? 6.754 1.720 -11.125 1.00 93.25 89 MET A N 1
ATOM 673 C CA . MET A 1 89 ? 6.980 1.272 -9.748 1.00 93.25 89 MET A CA 1
ATOM 674 C C . MET A 1 89 ? 7.736 -0.064 -9.698 1.00 93.25 89 MET A C 1
ATOM 676 O O . MET A 1 89 ? 8.607 -0.247 -8.850 1.00 93.25 89 MET A O 1
ATOM 680 N N . TYR A 1 90 ? 7.468 -0.972 -10.642 1.00 94.00 90 TYR A N 1
ATOM 681 C CA . TYR A 1 90 ? 8.184 -2.242 -10.779 1.00 94.00 90 TYR A CA 1
ATOM 682 C C . TYR A 1 90 ? 9.693 -2.034 -10.956 1.00 94.00 90 TYR A C 1
ATOM 684 O O . TYR A 1 90 ? 10.499 -2.720 -10.321 1.00 94.00 90 TYR A O 1
ATOM 692 N N . VAL A 1 91 ? 10.074 -1.064 -11.792 1.00 94.31 91 VAL A N 1
ATOM 693 C CA . VAL A 1 91 ? 11.476 -0.693 -12.016 1.00 94.31 91 VAL A CA 1
ATOM 694 C C . VAL A 1 91 ? 12.038 0.061 -10.810 1.00 94.31 91 VAL A C 1
ATOM 696 O O . VAL A 1 91 ? 13.073 -0.349 -10.286 1.00 94.31 91 VAL A O 1
ATOM 699 N N . LYS A 1 92 ? 11.341 1.101 -10.323 1.00 92.38 92 LYS A N 1
ATOM 700 C CA . LYS A 1 92 ? 11.757 1.923 -9.168 1.00 92.38 92 LYS A CA 1
ATOM 701 C C . LYS A 1 92 ? 12.083 1.060 -7.947 1.00 92.38 92 LYS A C 1
ATOM 703 O O . LYS A 1 92 ? 13.128 1.235 -7.329 1.00 92.38 92 LYS A O 1
ATOM 708 N N . ASN A 1 93 ? 11.228 0.084 -7.643 1.00 92.69 93 ASN A N 1
ATOM 709 C CA . ASN A 1 93 ? 11.369 -0.775 -6.468 1.00 92.69 93 ASN A CA 1
ATOM 710 C C . ASN A 1 93 ? 12.193 -2.046 -6.736 1.00 92.69 93 ASN A C 1
ATOM 712 O O . ASN A 1 93 ? 12.229 -2.922 -5.869 1.00 92.69 93 ASN A O 1
ATOM 716 N N . ASN A 1 94 ? 12.852 -2.164 -7.897 1.00 93.12 94 ASN A N 1
ATOM 717 C CA . ASN A 1 94 ? 13.663 -3.318 -8.302 1.00 93.12 94 ASN A CA 1
ATOM 718 C C . ASN A 1 94 ? 12.943 -4.662 -8.065 1.00 93.12 94 ASN A C 1
ATOM 720 O O . ASN A 1 94 ? 13.493 -5.613 -7.495 1.00 93.12 94 ASN A O 1
ATOM 724 N N . ILE A 1 95 ? 11.665 -4.725 -8.454 1.00 94.94 95 ILE A N 1
ATOM 725 C CA . ILE A 1 95 ? 10.792 -5.863 -8.146 1.00 94.94 95 ILE A CA 1
ATOM 726 C C . ILE A 1 95 ? 11.304 -7.151 -8.796 1.00 94.94 95 ILE A C 1
ATOM 728 O O . ILE A 1 95 ? 11.190 -8.220 -8.199 1.00 94.94 95 ILE A O 1
ATOM 732 N N . GLU A 1 96 ? 11.952 -7.067 -9.960 1.00 94.62 96 GLU A N 1
ATOM 733 C CA . GLU A 1 96 ? 12.540 -8.236 -10.622 1.00 94.62 96 GLU A CA 1
ATOM 734 C C . GLU A 1 96 ? 13.564 -8.962 -9.734 1.00 94.62 96 GLU A C 1
ATOM 736 O O . GLU A 1 96 ? 13.557 -10.192 -9.648 1.00 94.62 96 GLU A O 1
ATOM 741 N N . ALA A 1 97 ? 14.427 -8.221 -9.033 1.00 92.62 97 ALA A N 1
ATOM 742 C CA . ALA A 1 97 ? 15.377 -8.820 -8.102 1.00 92.62 97 ALA A CA 1
ATOM 743 C C . ALA A 1 97 ? 14.660 -9.450 -6.898 1.00 92.62 97 ALA A C 1
ATOM 745 O O . ALA A 1 97 ? 15.033 -10.534 -6.449 1.00 92.62 97 ALA A O 1
ATOM 746 N N . LYS A 1 98 ? 13.594 -8.809 -6.408 1.00 91.38 98 LYS A N 1
ATOM 747 C CA . LYS A 1 98 ? 12.807 -9.282 -5.258 1.00 91.38 98 LYS A CA 1
ATOM 748 C C . LYS A 1 98 ? 12.011 -10.548 -5.574 1.00 91.38 98 LYS A C 1
ATOM 750 O O . LYS A 1 98 ? 11.861 -11.403 -4.708 1.00 91.38 98 LYS A O 1
ATOM 755 N N . LEU A 1 99 ? 11.572 -10.733 -6.819 1.00 91.75 99 LEU A N 1
ATOM 756 C CA . LEU A 1 99 ? 10.908 -11.964 -7.264 1.00 91.75 99 LEU A CA 1
ATOM 757 C C . LEU A 1 99 ? 11.830 -13.193 -7.258 1.00 91.75 99 LEU A C 1
ATOM 759 O O . LEU A 1 99 ? 11.332 -14.313 -7.186 1.00 91.75 99 LEU A O 1
ATOM 763 N N . LYS A 1 100 ? 13.155 -12.996 -7.296 1.00 93.62 100 LYS A N 1
ATOM 764 C CA . LYS A 1 100 ? 14.153 -14.074 -7.177 1.00 93.62 100 LYS A CA 1
ATOM 765 C C . LYS A 1 100 ? 14.383 -14.493 -5.717 1.00 93.62 100 LYS A C 1
ATOM 767 O O . LYS A 1 100 ? 15.028 -15.510 -5.471 1.00 93.62 100 LYS A O 1
ATOM 772 N N . MET A 1 101 ? 13.871 -13.726 -4.751 1.00 91.56 101 MET A N 1
ATOM 773 C CA . MET A 1 101 ? 13.959 -14.041 -3.326 1.00 91.56 101 MET A CA 1
ATOM 774 C C . MET A 1 101 ? 12.864 -15.036 -2.908 1.00 91.56 101 MET A C 1
ATOM 776 O O . MET A 1 101 ? 11.790 -15.067 -3.515 1.00 91.56 101 MET A O 1
ATOM 780 N N . PRO A 1 102 ? 13.079 -15.811 -1.828 1.00 94.62 102 PRO A N 1
ATOM 781 C CA . PRO A 1 102 ? 12.023 -16.619 -1.232 1.00 94.62 102 PRO A CA 1
ATOM 782 C C . PRO A 1 102 ? 10.807 -15.771 -0.852 1.00 94.62 102 PRO A C 1
ATOM 784 O O . PRO A 1 102 ? 10.938 -14.630 -0.402 1.00 94.62 102 PRO A O 1
ATOM 787 N N . GLU A 1 103 ? 9.615 -16.355 -0.961 1.00 89.00 103 GLU A N 1
ATOM 788 C CA . GLU A 1 103 ? 8.360 -15.645 -0.706 1.00 89.00 103 GLU A CA 1
ATOM 789 C C . GLU A 1 103 ? 8.292 -15.006 0.687 1.00 89.00 103 GLU A C 1
ATOM 791 O O . GLU A 1 103 ? 7.887 -13.856 0.837 1.00 89.00 103 GLU A O 1
ATOM 796 N N . SER A 1 104 ? 8.762 -15.714 1.709 1.00 90.00 104 SER A N 1
ATOM 797 C CA . SER A 1 104 ? 8.793 -15.204 3.081 1.00 90.00 104 SER A CA 1
ATOM 798 C C . SER A 1 104 ? 9.675 -13.963 3.257 1.00 90.00 104 SER A C 1
ATOM 800 O O . SER A 1 104 ? 9.445 -13.191 4.187 1.00 90.00 104 SER A O 1
ATOM 802 N N . TRP A 1 105 ? 10.660 -13.761 2.378 1.00 87.94 105 TRP A N 1
ATOM 803 C CA . TRP A 1 105 ? 11.552 -12.604 2.386 1.00 87.94 105 TRP A CA 1
ATOM 804 C C . TRP A 1 105 ? 10.983 -11.464 1.545 1.00 87.94 105 TRP A C 1
ATOM 806 O O . TRP A 1 105 ? 10.871 -10.350 2.051 1.00 87.94 105 TRP A O 1
ATOM 816 N N . ARG A 1 106 ? 10.527 -11.737 0.313 1.00 89.75 106 ARG A N 1
ATOM 817 C CA . ARG A 1 106 ? 9.923 -10.699 -0.547 1.00 89.75 106 ARG A CA 1
ATOM 818 C C . ARG A 1 106 ? 8.672 -10.086 0.089 1.00 89.75 106 ARG A C 1
ATOM 820 O O . ARG A 1 106 ? 8.480 -8.884 0.018 1.00 89.75 106 ARG A O 1
ATOM 827 N N . MET A 1 107 ? 7.859 -10.882 0.790 1.00 86.62 107 MET A N 1
ATOM 828 C CA . MET A 1 107 ? 6.644 -10.397 1.458 1.00 86.62 107 MET A CA 1
ATOM 829 C C . MET A 1 107 ? 6.937 -9.499 2.663 1.00 86.62 107 MET A C 1
ATOM 831 O O . MET A 1 107 ? 6.015 -8.886 3.187 1.00 86.62 107 MET A O 1
ATOM 835 N N . ARG A 1 108 ? 8.190 -9.417 3.125 1.00 86.19 108 ARG A N 1
ATOM 836 C CA . ARG A 1 108 ? 8.630 -8.491 4.180 1.00 86.19 108 ARG A CA 1
ATOM 837 C C . ARG A 1 108 ? 9.319 -7.249 3.621 1.00 86.19 108 ARG A C 1
ATOM 839 O O . ARG A 1 108 ? 9.573 -6.323 4.382 1.00 86.19 108 ARG A O 1
ATOM 846 N N . ASP A 1 109 ? 9.633 -7.235 2.328 1.00 89.88 109 ASP A N 1
ATOM 847 C CA . ASP A 1 109 ? 10.270 -6.096 1.684 1.00 89.88 109 ASP A CA 1
ATOM 848 C C . ASP A 1 109 ? 9.246 -4.957 1.483 1.00 89.88 109 ASP A C 1
ATOM 850 O O . ASP A 1 109 ? 8.209 -5.184 0.847 1.00 89.88 109 ASP A O 1
ATOM 854 N N . PRO A 1 110 ? 9.513 -3.738 1.993 1.00 88.94 110 PRO A N 1
ATOM 855 C CA . PRO A 1 110 ? 8.570 -2.623 1.903 1.00 88.94 110 PRO A CA 1
ATOM 856 C C . PRO A 1 110 ? 8.205 -2.248 0.464 1.00 88.94 110 PRO A C 1
ATOM 858 O O . PRO A 1 110 ? 7.030 -2.082 0.150 1.00 88.94 110 PRO A O 1
ATOM 861 N N . GLY A 1 111 ? 9.190 -2.194 -0.437 1.00 89.62 111 GLY A N 1
ATOM 862 C CA . GLY A 1 111 ? 8.952 -1.821 -1.833 1.00 89.62 111 GLY A CA 1
ATOM 863 C C . GLY A 1 111 ? 8.198 -2.894 -2.625 1.00 89.62 111 GLY A C 1
ATOM 864 O O . GLY A 1 111 ? 7.472 -2.567 -3.562 1.00 89.62 111 GLY A O 1
ATOM 865 N N . TYR A 1 112 ? 8.334 -4.174 -2.259 1.00 91.56 112 TYR A N 1
ATOM 866 C CA . TYR A 1 112 ? 7.514 -5.252 -2.816 1.00 91.56 112 TYR A CA 1
ATOM 867 C C . TYR A 1 112 ? 6.067 -5.155 -2.332 1.00 91.56 112 TYR A C 1
ATOM 869 O O . TYR A 1 112 ? 5.149 -5.262 -3.143 1.00 91.56 112 TYR A O 1
ATOM 877 N N . GLN A 1 113 ? 5.852 -4.921 -1.032 1.00 90.75 113 GLN A N 1
ATOM 878 C CA . GLN A 1 113 ? 4.507 -4.733 -0.482 1.00 90.75 113 GLN A CA 1
ATOM 879 C C . GLN A 1 113 ? 3.796 -3.532 -1.110 1.00 90.75 113 GLN A C 1
ATOM 881 O O . GLN A 1 113 ? 2.627 -3.641 -1.476 1.00 90.75 113 GLN A O 1
ATOM 886 N N . GLU A 1 114 ? 4.497 -2.405 -1.243 1.00 90.19 114 GLU A N 1
ATOM 887 C CA . GLU A 1 114 ? 3.979 -1.202 -1.893 1.00 90.19 114 GLU A CA 1
ATOM 888 C C 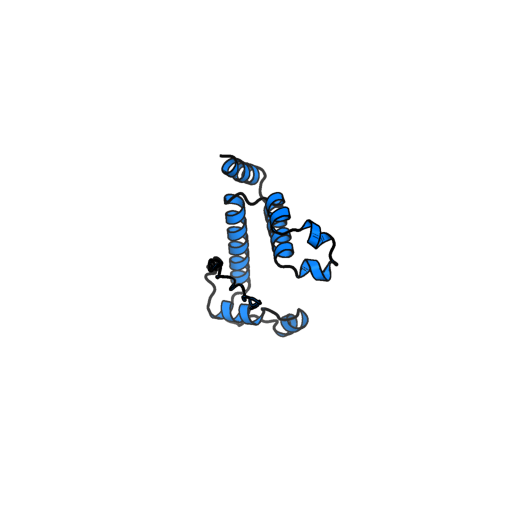. GLU A 1 114 ? 3.592 -1.486 -3.348 1.00 90.19 114 GLU A C 1
ATOM 890 O O . GLU A 1 114 ? 2.462 -1.202 -3.738 1.00 90.19 114 GLU A O 1
ATOM 895 N N . TYR A 1 115 ? 4.470 -2.143 -4.116 1.00 93.56 115 TYR A N 1
ATOM 896 C CA . TYR A 1 115 ? 4.182 -2.517 -5.501 1.00 93.56 115 TYR A CA 1
ATOM 897 C C . TYR A 1 115 ? 2.945 -3.405 -5.631 1.00 93.56 115 TYR A C 1
ATOM 899 O O . TYR A 1 115 ? 2.100 -3.137 -6.481 1.00 93.56 115 TYR A O 1
ATOM 907 N N . VAL A 1 116 ? 2.814 -4.449 -4.805 1.00 93.19 116 VAL A N 1
ATOM 908 C CA . VAL A 1 116 ? 1.650 -5.348 -4.863 1.00 93.19 116 VAL A CA 1
ATOM 909 C C . VAL A 1 116 ? 0.365 -4.573 -4.577 1.00 93.19 116 VAL A C 1
ATOM 911 O O . VAL A 1 116 ? -0.572 -4.642 -5.365 1.00 93.19 116 VAL A O 1
ATOM 914 N N . ARG A 1 117 ? 0.341 -3.767 -3.509 1.00 90.62 117 ARG A N 1
ATOM 915 C CA . ARG A 1 117 ? -0.844 -2.976 -3.136 1.00 90.62 117 ARG A CA 1
ATOM 916 C C . ARG A 1 117 ? -1.202 -1.929 -4.188 1.00 90.62 117 ARG A C 1
ATOM 918 O O . ARG A 1 117 ? -2.378 -1.763 -4.500 1.00 90.62 117 ARG A O 1
ATOM 925 N N . PHE A 1 118 ? -0.204 -1.237 -4.736 1.00 91.38 118 PHE A N 1
ATOM 926 C CA . PHE A 1 118 ? -0.417 -0.256 -5.794 1.00 91.38 118 PHE A CA 1
ATOM 927 C C . PHE A 1 118 ? -0.904 -0.918 -7.082 1.00 91.38 118 PHE A C 1
ATOM 929 O O . PHE A 1 118 ? -1.800 -0.393 -7.737 1.00 91.38 118 PHE A O 1
ATOM 936 N N . LYS A 1 119 ? -0.354 -2.084 -7.438 1.00 92.75 119 LYS A N 1
ATOM 937 C CA . LYS A 1 119 ? -0.792 -2.849 -8.606 1.00 92.75 119 LYS A CA 1
ATOM 938 C C . LYS A 1 119 ? -2.237 -3.321 -8.454 1.00 92.75 119 LYS A C 1
ATOM 940 O O . LYS A 1 119 ? -2.995 -3.165 -9.402 1.00 92.75 119 LYS A O 1
ATOM 945 N N . ASP A 1 120 ? -2.618 -3.850 -7.293 1.00 92.12 120 ASP A N 1
ATOM 946 C CA . ASP A 1 120 ? -3.997 -4.278 -7.031 1.00 92.12 120 ASP A CA 1
ATOM 947 C C . ASP A 1 120 ? -4.962 -3.085 -7.138 1.00 92.12 120 ASP A C 1
ATOM 949 O O . ASP A 1 120 ? -5.951 -3.146 -7.865 1.00 92.12 120 ASP A O 1
ATOM 953 N N . PHE A 1 121 ? -4.614 -1.953 -6.511 1.00 90.69 121 PHE A N 1
ATOM 954 C CA . PHE A 1 121 ? -5.358 -0.700 -6.665 1.00 90.69 121 PHE A CA 1
ATOM 955 C C . PHE A 1 121 ? -5.478 -0.276 -8.134 1.00 90.69 121 PHE A C 1
ATOM 957 O O . PHE A 1 121 ? -6.565 0.084 -8.583 1.00 90.69 121 PHE A O 1
ATOM 964 N N . TRP A 1 122 ? -4.370 -0.309 -8.879 1.00 90.44 122 TRP A N 1
ATOM 965 C CA . TRP A 1 122 ? -4.346 0.076 -10.281 1.00 90.44 122 TRP A CA 1
ATOM 966 C C . TRP A 1 122 ? -5.248 -0.837 -11.098 1.00 90.44 122 TRP A C 1
ATOM 968 O O . TRP A 1 122 ? -6.055 -0.341 -11.872 1.00 90.44 122 TRP A O 1
ATOM 978 N N . ASP A 1 123 ? -5.159 -2.154 -10.929 1.00 91.38 123 ASP A N 1
ATOM 979 C CA . ASP A 1 123 ? -5.961 -3.117 -11.679 1.00 91.38 123 ASP A CA 1
ATOM 980 C C . ASP A 1 123 ? -7.466 -2.919 -11.448 1.00 91.38 123 ASP A C 1
ATOM 982 O O . ASP A 1 123 ? -8.218 -2.973 -12.426 1.00 91.38 123 ASP A O 1
ATOM 986 N N . ASP A 1 124 ? -7.866 -2.534 -10.234 1.00 90.00 124 ASP A N 1
ATOM 987 C CA . ASP A 1 124 ? -9.248 -2.207 -9.863 1.00 90.00 124 ASP A CA 1
ATOM 988 C C . ASP A 1 124 ? -9.767 -0.869 -10.434 1.00 90.00 124 ASP A C 1
ATOM 990 O O . ASP A 1 124 ? -10.977 -0.620 -10.418 1.00 90.00 124 ASP A O 1
ATOM 994 N N . LEU A 1 125 ? -8.900 0.011 -10.959 1.00 86.31 125 LEU A N 1
ATOM 995 C CA . LEU A 1 125 ? -9.355 1.278 -11.538 1.00 86.31 125 LEU A CA 1
ATOM 996 C C . LEU A 1 125 ? -10.161 1.062 -12.837 1.00 86.31 125 LEU A C 1
ATOM 998 O O . LEU A 1 125 ? -9.753 0.265 -13.697 1.00 86.31 125 LEU A O 1
ATOM 1002 N N . PRO A 1 126 ? -11.245 1.839 -13.053 1.00 88.44 126 PRO A N 1
ATOM 1003 C CA . PRO A 1 126 ? -11.953 1.878 -14.328 1.00 88.44 126 PRO A CA 1
ATOM 1004 C C . PRO A 1 126 ? -11.011 2.213 -15.485 1.00 88.44 126 PRO A C 1
ATOM 1006 O O . PRO A 1 126 ? -10.067 2.997 -15.335 1.00 88.44 126 PRO A O 1
ATOM 1009 N N . LYS A 1 127 ? -11.284 1.643 -16.661 1.00 86.69 127 LYS A N 1
ATOM 1010 C CA . LYS A 1 127 ? -10.445 1.823 -17.850 1.00 86.69 127 LYS A CA 1
ATOM 1011 C C . LYS A 1 127 ? -10.313 3.301 -18.227 1.00 86.69 127 LYS A C 1
ATOM 1013 O O . LYS A 1 127 ? -9.208 3.763 -18.488 1.00 86.69 127 LYS A O 1
ATOM 1018 N N . GLU A 1 128 ? -11.415 4.039 -18.177 1.00 85.00 128 GLU A N 1
ATOM 1019 C CA . GLU A 1 128 ? -11.481 5.467 -18.490 1.00 85.00 128 GLU A CA 1
ATOM 1020 C C . GLU A 1 128 ? -10.584 6.288 -17.555 1.00 85.00 128 GLU A C 1
ATOM 1022 O O . GLU A 1 128 ? -9.906 7.220 -17.986 1.00 85.00 128 GLU A O 1
ATOM 1027 N N . LEU A 1 129 ? -10.530 5.914 -16.272 1.00 83.38 129 LEU A N 1
ATOM 1028 C CA . LEU A 1 129 ? -9.695 6.599 -15.290 1.00 83.38 129 LEU A CA 1
ATOM 1029 C C . LEU A 1 129 ? -8.207 6.308 -15.525 1.00 83.38 129 LEU A C 1
ATOM 1031 O O . LEU A 1 129 ? -7.395 7.228 -15.466 1.00 83.38 129 LEU A O 1
ATOM 1035 N N . LYS A 1 130 ? -7.846 5.060 -15.855 1.00 84.19 130 LYS A N 1
ATOM 1036 C CA . LYS A 1 130 ? -6.469 4.695 -16.242 1.00 84.19 130 LYS A CA 1
ATOM 1037 C C . LYS A 1 130 ? -6.010 5.486 -17.463 1.00 84.19 130 LYS A C 1
ATOM 1039 O O . LYS A 1 130 ? -4.901 6.010 -17.471 1.00 84.19 130 LYS A O 1
ATOM 1044 N N . GLU A 1 131 ? -6.858 5.579 -18.485 1.00 85.38 131 GLU A N 1
ATOM 1045 C CA . GLU A 1 131 ? -6.568 6.337 -19.705 1.00 85.38 131 GLU A CA 1
ATOM 1046 C C . GLU A 1 131 ? -6.388 7.830 -19.409 1.00 85.38 131 GLU A C 1
ATOM 1048 O O . GLU A 1 131 ? -5.424 8.425 -19.884 1.00 85.38 131 GLU A O 1
ATOM 1053 N N . MET A 1 132 ? -7.241 8.420 -18.563 1.00 84.56 132 MET A N 1
ATOM 1054 C CA . MET A 1 132 ? -7.108 9.816 -18.134 1.00 84.56 132 MET A CA 1
ATOM 1055 C C . MET A 1 132 ? -5.793 10.068 -17.383 1.00 84.56 132 MET A C 1
ATOM 1057 O O . MET A 1 132 ? -5.091 11.037 -17.675 1.00 84.56 132 MET A O 1
ATOM 1061 N N . LEU A 1 133 ? -5.440 9.188 -16.442 1.00 82.19 133 LEU A N 1
ATOM 1062 C CA . LEU A 1 133 ? -4.199 9.280 -15.671 1.00 82.19 133 LEU A CA 1
ATOM 1063 C C . LEU A 1 133 ? -2.968 9.125 -16.575 1.00 82.19 133 LEU A C 1
ATOM 1065 O O . LEU A 1 133 ? -2.023 9.898 -16.460 1.00 82.19 133 LEU A O 1
ATOM 1069 N N . MET A 1 134 ? -2.978 8.189 -17.527 1.00 80.19 134 MET A N 1
ATOM 1070 C CA . MET A 1 134 ? -1.871 8.021 -18.478 1.00 80.19 134 MET A CA 1
ATOM 1071 C C . MET A 1 134 ? -1.755 9.195 -19.462 1.00 80.19 134 MET A C 1
ATOM 1073 O O . MET A 1 134 ? -0.644 9.624 -19.761 1.00 80.19 134 MET A O 1
ATOM 1077 N N . ALA A 1 135 ? -2.876 9.745 -19.939 1.00 78.88 135 ALA A N 1
ATOM 1078 C CA . ALA A 1 135 ? -2.881 10.872 -20.873 1.00 78.88 135 ALA A CA 1
ATOM 1079 C C . ALA A 1 135 ? -2.347 12.165 -20.240 1.00 78.88 135 ALA A C 1
ATOM 1081 O O . ALA A 1 135 ? -1.629 12.916 -20.896 1.00 78.88 135 ALA A O 1
ATOM 1082 N N . ARG A 1 136 ? -2.655 12.405 -18.959 1.00 69.75 136 ARG A N 1
ATOM 1083 C CA . ARG A 1 136 ? -2.171 13.573 -18.205 1.00 69.75 136 ARG A CA 1
ATOM 1084 C C . ARG A 1 136 ? -0.649 13.590 -18.038 1.00 69.75 136 ARG A C 1
ATOM 1086 O O . ARG A 1 136 ? -0.074 14.664 -17.948 1.00 69.75 136 ARG A O 1
ATOM 1093 N N . ASN A 1 137 ? -0.018 12.418 -18.032 1.00 64.12 137 ASN A N 1
ATOM 1094 C CA . ASN A 1 137 ? 1.428 12.255 -17.866 1.00 64.12 137 ASN A CA 1
ATOM 1095 C C . ASN A 1 137 ? 2.208 12.202 -19.192 1.00 64.12 137 ASN A C 1
ATOM 1097 O O . ASN A 1 137 ? 3.431 12.097 -19.179 1.00 64.12 137 ASN A O 1
ATOM 1101 N N . ALA A 1 138 ? 1.516 12.234 -20.336 1.00 60.44 138 ALA A N 1
ATOM 1102 C CA . ALA A 1 138 ? 2.126 12.268 -21.667 1.00 60.44 138 ALA A CA 1
ATOM 1103 C C . ALA A 1 138 ? 2.256 13.694 -22.245 1.00 60.44 138 ALA A C 1
ATOM 1105 O O . ALA A 1 138 ? 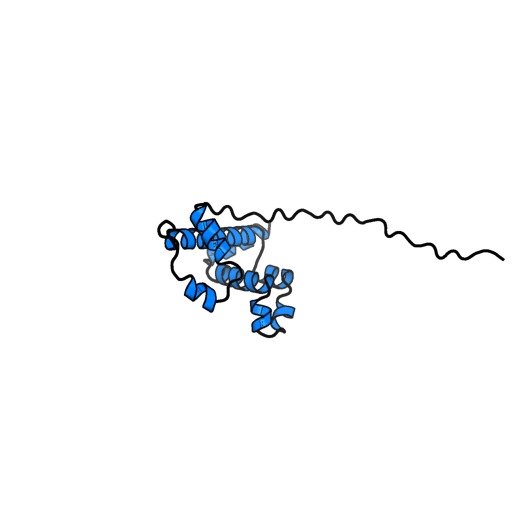2.762 13.846 -23.359 1.00 60.44 138 ALA A O 1
ATOM 1106 N N . MET A 1 139 ? 1.768 14.708 -21.517 1.00 52.72 139 MET A N 1
ATOM 1107 C CA . MET A 1 139 ? 1.903 16.140 -21.826 1.00 52.72 139 MET A CA 1
ATOM 1108 C C . MET A 1 139 ? 3.088 16.744 -21.081 1.00 52.72 139 MET A C 1
ATOM 1110 O O . MET A 1 139 ? 3.752 17.613 -21.689 1.00 52.72 139 MET A O 1
#